Protein AF-A0A530Y3J2-F1 (afdb_monomer_lite)

Sequence (51 aa):
AGAYGLFHKGRDYRSEVAESAQRWSFDLVEHASATDAHGVILELSDLRQLT

Foldseek 3Di:
DADKDKDKDFQPCVVVVVVVVVFWDWDWDWAQDPVDNGIIIIITPPIDTDD

Structure (mmCIF, N/CA/C/O backbone):
data_AF-A0A530Y3J2-F1
#
_entry.id   AF-A0A530Y3J2-F1
#
loop_
_atom_site.group_PDB
_atom_site.id
_atom_site.type_symbol
_atom_site.label_atom_id
_atom_site.label_alt_id
_atom_site.label_comp_id
_atom_site.label_asym_id
_atom_site.label_entity_id
_atom_site.label_seq_id
_atom_site.pdbx_PDB_ins_code
_atom_site.Cartn_x
_atom_site.Cartn_y
_atom_site.Cartn_z
_atom_site.occupancy
_atom_site.B_iso_or_equiv
_atom_site.auth_seq_id
_atom_site.auth_comp_id
_atom_site.auth_asym_id
_atom_site.auth_atom_id
_atom_site.pdbx_PDB_model_num
ATOM 1 N N . ALA A 1 1 ? -19.277 1.190 4.352 1.00 64.81 1 ALA A N 1
ATOM 2 C CA . ALA A 1 1 ? -18.376 1.009 3.202 1.00 64.81 1 ALA A CA 1
ATOM 3 C C . ALA A 1 1 ? -17.101 1.777 3.511 1.00 64.81 1 ALA A C 1
ATOM 5 O O . ALA A 1 1 ? -17.214 2.961 3.814 1.00 64.81 1 ALA A O 1
ATOM 6 N N . GLY A 1 2 ? -15.950 1.100 3.567 1.00 79.56 2 GLY A N 1
ATOM 7 C CA . GLY A 1 2 ? -14.650 1.758 3.739 1.00 79.56 2 GLY A CA 1
ATOM 8 C C . GLY A 1 2 ? -14.235 2.552 2.495 1.00 79.56 2 GLY A C 1
ATOM 9 O O . GLY A 1 2 ? -14.927 2.532 1.475 1.00 79.56 2 GLY A O 1
ATOM 10 N N . ALA A 1 3 ? -13.118 3.273 2.584 1.00 90.50 3 ALA A N 1
ATOM 11 C CA . ALA A 1 3 ? -12.586 4.049 1.462 1.00 90.50 3 ALA A CA 1
ATOM 12 C C . ALA A 1 3 ? -11.850 3.160 0.439 1.00 90.50 3 ALA A C 1
ATOM 14 O O . ALA A 1 3 ? -11.347 2.092 0.791 1.00 90.50 3 ALA A O 1
ATOM 15 N N . TYR A 1 4 ? -11.771 3.637 -0.808 1.00 94.94 4 TYR A N 1
ATOM 16 C CA . TYR A 1 4 ? -11.024 3.027 -1.913 1.00 94.94 4 TYR A CA 1
ATOM 17 C C . TYR A 1 4 ? -10.073 4.053 -2.542 1.00 94.94 4 TYR A C 1
ATOM 19 O O . TYR A 1 4 ? -10.453 5.216 -2.706 1.00 94.94 4 TYR A O 1
ATOM 27 N N . GLY A 1 5 ? -8.863 3.638 -2.922 1.00 95.44 5 GLY A N 1
ATOM 28 C CA . GLY A 1 5 ? -7.906 4.529 -3.577 1.00 95.44 5 GLY A CA 1
ATOM 29 C C . GLY A 1 5 ? -6.742 3.820 -4.264 1.00 95.44 5 GLY A C 1
ATOM 30 O O . GLY A 1 5 ? -6.326 2.740 -3.852 1.00 95.44 5 GLY A O 1
ATOM 31 N N . LEU A 1 6 ? -6.209 4.476 -5.300 1.00 96.56 6 LEU A N 1
ATOM 32 C CA . LEU A 1 6 ? -5.012 4.062 -6.031 1.00 96.56 6 LEU A CA 1
ATOM 33 C C . LEU A 1 6 ? -3.853 5.008 -5.711 1.00 96.56 6 LEU A C 1
ATOM 35 O O . LEU A 1 6 ? -3.998 6.227 -5.819 1.00 96.56 6 LEU A O 1
ATOM 39 N N . PHE A 1 7 ? -2.694 4.452 -5.367 1.00 95.62 7 PHE A N 1
ATOM 40 C CA . PHE A 1 7 ? -1.518 5.225 -4.970 1.00 95.62 7 PHE A CA 1
ATOM 41 C C . PHE A 1 7 ? -0.276 4.746 -5.715 1.00 95.62 7 PHE A C 1
ATOM 43 O O . PHE A 1 7 ? 0.159 3.611 -5.538 1.00 95.62 7 PHE A O 1
ATOM 50 N N . HIS A 1 8 ? 0.334 5.624 -6.514 1.00 96.31 8 HIS A N 1
ATOM 51 C CA . HIS A 1 8 ? 1.649 5.352 -7.090 1.00 96.31 8 HIS A CA 1
ATOM 52 C C . HIS A 1 8 ? 2.727 5.492 -6.020 1.00 96.31 8 HIS A C 1
ATOM 54 O O . HIS A 1 8 ? 2.788 6.505 -5.316 1.00 96.31 8 HIS A O 1
ATOM 60 N N . LYS A 1 9 ? 3.569 4.469 -5.893 1.00 95.19 9 LYS A N 1
ATOM 61 C CA . LYS A 1 9 ? 4.603 4.381 -4.870 1.00 95.19 9 LYS A CA 1
ATOM 62 C C . LYS A 1 9 ? 5.924 3.890 -5.449 1.00 95.19 9 LYS A C 1
ATOM 64 O O . LYS A 1 9 ? 5.962 3.137 -6.419 1.00 95.19 9 LYS A O 1
ATOM 69 N N . GLY A 1 10 ? 7.010 4.334 -4.819 1.00 92.06 10 GLY A N 1
ATOM 70 C CA . GLY A 1 10 ? 8.356 3.848 -5.102 1.00 92.06 10 GLY A CA 1
ATOM 71 C C . GLY A 1 10 ? 8.660 2.525 -4.396 1.00 92.06 10 GLY A C 1
ATOM 72 O O . GLY A 1 10 ? 7.819 1.954 -3.709 1.00 92.06 10 GLY A O 1
ATOM 73 N N . ARG A 1 11 ? 9.910 2.079 -4.528 1.00 86.50 11 ARG A N 1
ATOM 74 C CA . ARG A 1 11 ? 10.436 0.769 -4.094 1.00 86.50 11 ARG A CA 1
ATOM 75 C C . ARG A 1 11 ? 10.209 0.430 -2.614 1.00 86.50 11 ARG A C 1
ATOM 77 O O . ARG A 1 11 ? 10.069 -0.738 -2.267 1.00 86.50 11 ARG A O 1
ATOM 84 N N . ASP A 1 12 ? 10.150 1.449 -1.761 1.00 91.19 12 ASP A N 1
ATOM 85 C CA . ASP A 1 12 ? 10.163 1.307 -0.299 1.00 91.19 12 ASP A CA 1
ATOM 86 C C . ASP A 1 12 ? 8.758 1.321 0.340 1.00 91.19 12 ASP A C 1
ATOM 88 O O . ASP A 1 12 ? 8.621 1.362 1.564 1.00 91.19 12 ASP A O 1
ATOM 92 N N . TYR A 1 13 ? 7.694 1.248 -0.470 1.00 94.06 13 TYR A N 1
ATOM 93 C CA . TYR A 1 13 ? 6.298 1.336 -0.011 1.00 94.06 13 TYR A CA 1
ATOM 94 C C . TYR A 1 13 ? 5.909 0.285 1.035 1.00 94.06 13 TYR A C 1
ATOM 96 O O . TYR A 1 13 ? 4.993 0.510 1.823 1.00 94.06 13 TYR A O 1
ATOM 104 N N . ARG A 1 14 ? 6.587 -0.872 1.061 1.00 94.38 14 ARG A N 1
ATOM 105 C CA . ARG A 1 14 ? 6.279 -1.960 2.001 1.00 94.38 14 ARG A CA 1
ATOM 106 C C . ARG A 1 14 ? 6.410 -1.506 3.455 1.00 94.38 14 ARG A C 1
ATOM 108 O O . ARG A 1 14 ? 5.595 -1.904 4.281 1.00 94.38 14 ARG A O 1
ATOM 115 N N . SER A 1 15 ? 7.381 -0.643 3.756 1.00 95.88 15 SER A N 1
ATOM 116 C CA . SER A 1 15 ? 7.553 -0.070 5.096 1.00 95.88 15 SER A CA 1
ATOM 117 C C . SER A 1 15 ? 6.397 0.863 5.464 1.00 95.88 15 SER A C 1
ATOM 119 O O . SER A 1 15 ? 5.887 0.795 6.578 1.00 95.88 15 SER A O 1
ATOM 121 N N . GLU A 1 16 ? 5.929 1.681 4.517 1.00 94.69 16 GLU A N 1
ATOM 122 C CA . GLU A 1 16 ? 4.781 2.579 4.717 1.00 94.69 16 GLU A CA 1
ATOM 123 C C . GLU A 1 16 ? 3.476 1.791 4.929 1.00 94.69 16 GLU A C 1
ATOM 125 O O . GLU A 1 16 ? 2.663 2.140 5.788 1.00 94.69 16 GLU A O 1
ATOM 130 N N . VAL A 1 17 ? 3.281 0.700 4.176 1.00 96.50 17 VAL A N 1
ATOM 131 C CA . VAL A 1 17 ? 2.152 -0.228 4.356 1.00 96.50 17 VAL A CA 1
ATOM 132 C C . VAL A 1 17 ? 2.215 -0.884 5.732 1.00 96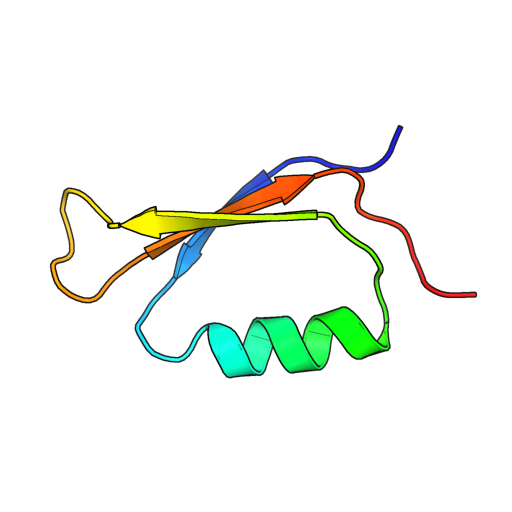.50 17 VAL A C 1
ATOM 134 O O . VAL A 1 17 ? 1.205 -0.916 6.432 1.00 96.50 17 VAL A O 1
ATOM 137 N N . ALA A 1 18 ? 3.391 -1.365 6.145 1.00 96.94 18 ALA A N 1
ATOM 138 C CA . ALA A 1 18 ? 3.575 -1.995 7.447 1.00 96.94 18 ALA A CA 1
ATOM 139 C C . ALA A 1 18 ? 3.311 -1.021 8.606 1.00 96.94 18 ALA A C 1
ATOM 141 O O . ALA A 1 18 ? 2.719 -1.412 9.608 1.00 96.94 18 ALA A O 1
ATOM 142 N N . GLU A 1 19 ? 3.707 0.248 8.475 1.00 96.62 19 GLU A N 1
ATOM 143 C CA . GLU A 1 19 ? 3.360 1.285 9.452 1.00 96.62 19 GLU A CA 1
ATOM 144 C C . GLU A 1 19 ? 1.846 1.551 9.474 1.00 96.62 19 GLU A C 1
ATOM 146 O O . GLU A 1 19 ? 1.225 1.584 10.537 1.00 96.62 19 GLU A O 1
ATOM 151 N N . SER A 1 20 ? 1.229 1.691 8.299 1.00 95.94 20 SER A N 1
ATOM 152 C CA . SER A 1 20 ? -0.203 1.992 8.167 1.00 95.94 20 SER A CA 1
ATOM 153 C C . SER A 1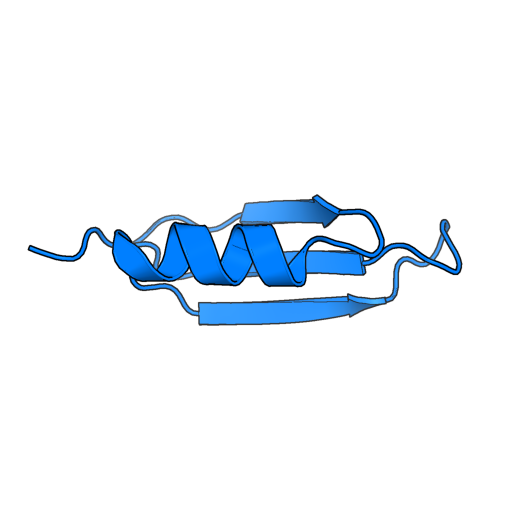 20 ? -1.083 0.877 8.739 1.00 95.94 20 SER A C 1
ATOM 155 O O . SER A 1 20 ? -2.076 1.158 9.415 1.00 95.94 20 SER A O 1
ATOM 157 N N . ALA A 1 21 ? -0.677 -0.381 8.546 1.00 95.62 21 ALA A N 1
ATOM 158 C CA . ALA A 1 21 ? -1.357 -1.567 9.062 1.00 95.62 21 ALA A CA 1
ATOM 159 C C . ALA A 1 21 ? -1.385 -1.646 10.603 1.00 95.62 21 ALA A C 1
ATOM 161 O O . ALA A 1 21 ? -2.164 -2.411 11.162 1.00 95.62 21 ALA A O 1
ATOM 162 N N . GLN A 1 22 ? -0.584 -0.839 11.313 1.00 97.19 22 GLN A N 1
ATOM 163 C CA . GLN A 1 22 ? -0.649 -0.750 12.779 1.00 97.19 22 GLN A CA 1
ATOM 164 C C . GLN A 1 22 ? -1.879 0.021 13.274 1.00 97.19 22 GLN A C 1
ATOM 166 O O . GLN A 1 22 ? -2.277 -0.136 14.425 1.00 97.19 22 GLN A O 1
ATOM 171 N N . ARG A 1 23 ? -2.459 0.888 12.435 1.00 96.44 23 ARG A N 1
ATOM 172 C CA . ARG A 1 23 ? -3.578 1.778 12.802 1.00 96.44 23 ARG A CA 1
ATOM 173 C C . ARG A 1 23 ? -4.841 1.519 11.978 1.00 96.44 23 ARG A C 1
ATOM 175 O O . ARG A 1 23 ? -5.927 1.933 12.381 1.00 96.44 23 ARG A O 1
ATOM 182 N N . TRP A 1 24 ? -4.709 0.850 10.835 1.00 95.75 24 TRP A N 1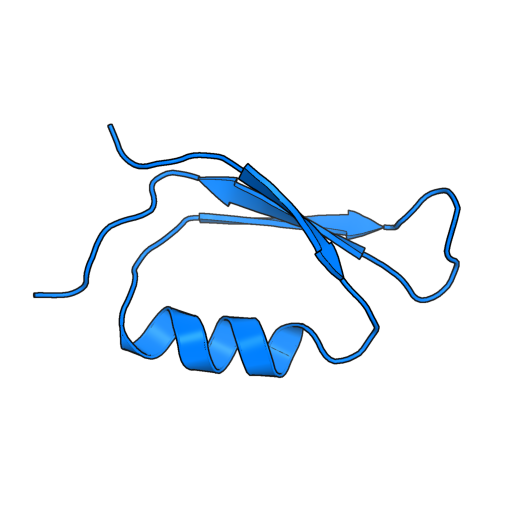
ATOM 183 C CA . TRP A 1 24 ? -5.787 0.655 9.871 1.00 95.75 24 TRP A CA 1
ATOM 184 C C . TRP A 1 24 ? -5.854 -0.790 9.378 1.00 95.75 24 TRP A C 1
ATOM 186 O O . TRP A 1 24 ? -4.832 -1.444 9.197 1.00 95.75 24 TRP A O 1
ATOM 196 N N . SER A 1 25 ? -7.070 -1.255 9.112 1.00 95.62 25 SER A N 1
ATOM 197 C CA . SER A 1 25 ? -7.367 -2.476 8.365 1.00 95.62 25 SER A CA 1
ATOM 198 C C . SER A 1 25 ? -7.827 -2.093 6.961 1.00 95.62 25 SER A C 1
ATOM 200 O O . SER A 1 25 ? -8.600 -1.147 6.808 1.00 95.62 25 SER A O 1
ATOM 202 N N . PHE A 1 26 ? -7.314 -2.782 5.946 1.00 96.81 26 PHE A N 1
ATOM 203 C CA . PHE A 1 26 ? -7.639 -2.574 4.537 1.00 96.81 26 PHE A CA 1
ATOM 204 C C . PHE A 1 26 ? -7.220 -3.800 3.723 1.00 96.81 26 PHE A C 1
ATOM 206 O O . PHE A 1 26 ? -6.297 -4.521 4.111 1.00 96.81 26 PHE A O 1
ATOM 213 N N . ASP A 1 27 ? -7.857 -3.986 2.574 1.00 97.12 27 ASP A N 1
ATOM 214 C CA . ASP A 1 27 ? -7.371 -4.883 1.530 1.00 97.12 27 ASP A CA 1
ATOM 215 C C . ASP A 1 27 ? -6.318 -4.161 0.680 1.00 97.12 27 ASP A C 1
ATOM 217 O O . ASP A 1 27 ? -6.395 -2.942 0.496 1.00 97.12 27 ASP A O 1
ATOM 221 N N . LEU A 1 28 ? -5.343 -4.906 0.153 1.00 97.31 28 LEU A N 1
ATOM 222 C CA . LEU A 1 28 ? -4.248 -4.373 -0.658 1.00 97.31 28 LEU A CA 1
ATOM 223 C C . LEU A 1 28 ? -3.990 -5.253 -1.885 1.00 97.31 28 LEU A C 1
ATOM 225 O O . LEU A 1 28 ? -3.709 -6.444 -1.746 1.00 97.31 28 LEU A O 1
ATOM 229 N N . VAL A 1 29 ? -3.996 -4.642 -3.069 1.00 97.62 29 VAL A N 1
ATOM 230 C CA . VAL A 1 29 ? -3.508 -5.243 -4.318 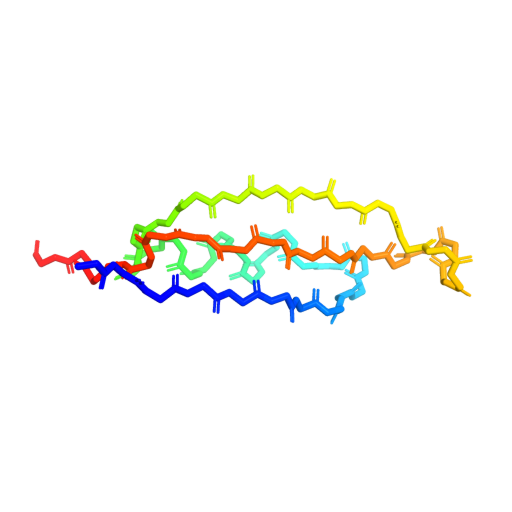1.00 97.62 29 VAL A CA 1
ATOM 231 C C . VAL A 1 29 ? -2.338 -4.418 -4.850 1.00 97.62 29 VAL A C 1
ATOM 233 O O . VAL A 1 29 ? -2.375 -3.188 -4.864 1.00 97.62 29 VAL A O 1
ATOM 236 N N . GLU A 1 30 ? -1.276 -5.101 -5.272 1.00 96.75 30 GLU A N 1
ATOM 237 C CA . GLU A 1 30 ? -0.079 -4.489 -5.850 1.00 96.75 30 GLU A CA 1
ATOM 238 C C . GLU A 1 30 ? -0.089 -4.675 -7.369 1.00 96.75 30 GLU A C 1
ATOM 240 O O . GLU A 1 30 ? -0.107 -5.803 -7.863 1.00 96.75 30 GLU A O 1
ATOM 245 N N . HIS A 1 31 ? -0.019 -3.574 -8.113 1.00 96.00 31 HIS A N 1
ATOM 246 C CA . HIS A 1 31 ? 0.136 -3.590 -9.565 1.00 96.00 31 HIS A CA 1
ATOM 247 C C . HIS A 1 31 ? 1.514 -3.056 -9.942 1.00 96.00 31 HIS A C 1
ATOM 249 O O . HIS A 1 31 ? 1.958 -2.037 -9.411 1.00 96.00 31 HIS A O 1
ATOM 255 N N . ALA A 1 32 ? 2.194 -3.701 -10.889 1.00 93.81 32 ALA A N 1
ATOM 256 C CA . ALA A 1 32 ? 3.417 -3.140 -11.456 1.00 93.81 32 ALA A CA 1
ATOM 257 C C . ALA A 1 32 ? 3.101 -1.827 -12.189 1.00 93.81 32 ALA A C 1
ATOM 259 O O . ALA A 1 32 ? 2.106 -1.737 -12.915 1.00 93.81 32 ALA A O 1
ATOM 260 N N . SER A 1 33 ? 3.939 -0.805 -12.017 1.00 90.38 33 SER A N 1
ATOM 261 C CA . SER A 1 33 ? 3.779 0.436 -12.773 1.00 90.38 33 SER A CA 1
ATOM 262 C C . SER A 1 33 ? 4.148 0.210 -14.241 1.00 90.38 33 SER A C 1
ATOM 264 O O . SER A 1 33 ? 5.194 -0.348 -14.563 1.00 90.38 33 SER A O 1
ATOM 266 N N . ALA A 1 34 ? 3.283 0.661 -15.151 1.00 90.06 34 ALA A N 1
ATOM 267 C CA . ALA A 1 34 ? 3.533 0.568 -16.590 1.00 90.06 34 ALA A CA 1
ATOM 268 C C . ALA A 1 34 ? 4.596 1.573 -17.074 1.00 90.06 34 ALA A C 1
ATOM 270 O O . ALA A 1 34 ? 5.189 1.382 -18.133 1.00 90.06 34 ALA A O 1
ATOM 271 N N . THR A 1 35 ? 4.817 2.654 -16.319 1.00 90.31 35 THR A N 1
ATOM 272 C CA . THR A 1 35 ? 5.699 3.770 -16.703 1.00 90.31 35 THR A CA 1
ATOM 273 C C . THR A 1 35 ? 6.964 3.868 -15.857 1.00 90.31 35 THR A C 1
ATOM 275 O O . THR A 1 35 ? 7.938 4.466 -16.305 1.00 90.31 35 THR A O 1
ATOM 278 N N . ASP A 1 36 ? 6.967 3.301 -14.649 1.00 89.19 36 ASP A N 1
ATOM 279 C CA . ASP A 1 36 ? 8.137 3.240 -13.771 1.00 89.19 36 ASP A CA 1
ATOM 280 C C . ASP A 1 36 ? 8.518 1.777 -13.523 1.00 89.19 36 ASP A C 1
ATOM 282 O O . ASP A 1 36 ? 7.833 1.063 -12.798 1.00 89.19 36 ASP A O 1
ATOM 286 N N . ALA A 1 37 ? 9.641 1.333 -14.092 1.00 88.75 37 ALA A N 1
ATOM 287 C CA . ALA A 1 37 ? 10.119 -0.047 -13.963 1.00 88.75 37 ALA A CA 1
ATOM 288 C C . ALA A 1 37 ? 10.408 -0.474 -12.510 1.00 88.75 37 ALA A C 1
ATOM 290 O O . ALA A 1 37 ? 10.556 -1.664 -12.232 1.00 88.75 37 ALA A O 1
ATOM 291 N N . HIS A 1 38 ? 10.513 0.484 -11.587 1.00 89.25 38 HIS A N 1
ATOM 292 C CA . HIS A 1 38 ? 10.744 0.240 -10.168 1.00 89.25 38 HIS A CA 1
ATOM 293 C C . HIS A 1 38 ? 9.579 0.699 -9.280 1.00 89.25 38 HIS A C 1
ATOM 295 O O . HIS A 1 38 ? 9.693 0.635 -8.053 1.00 89.25 38 HIS A O 1
ATOM 301 N N . GLY A 1 39 ? 8.493 1.178 -9.885 1.00 92.00 39 GLY A N 1
ATOM 302 C CA . GLY A 1 39 ? 7.312 1.678 -9.197 1.00 92.00 39 GLY A CA 1
ATOM 303 C C . GLY A 1 39 ? 6.195 0.642 -9.132 1.00 92.00 39 GLY A C 1
ATOM 304 O O . GLY A 1 39 ? 6.114 -0.289 -9.937 1.00 92.00 39 GLY A O 1
ATOM 305 N N . VAL A 1 40 ? 5.287 0.843 -8.183 1.00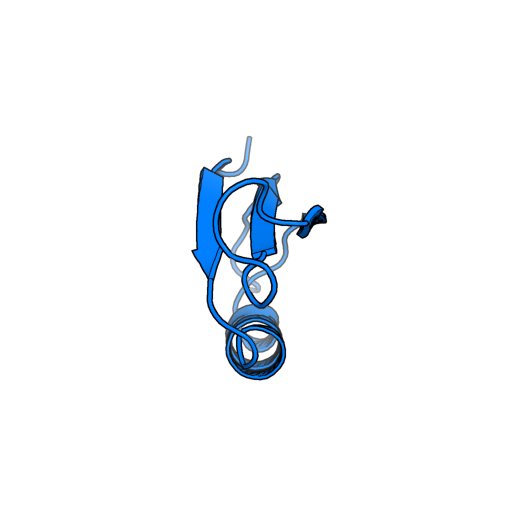 95.75 40 VAL A N 1
ATOM 306 C CA . VAL A 1 40 ? 4.047 0.071 -8.050 1.00 95.75 40 VAL A CA 1
ATOM 307 C C . VAL A 1 40 ? 2.853 1.011 -7.928 1.00 95.75 40 VAL A C 1
ATOM 309 O O . VAL A 1 40 ? 2.979 2.150 -7.474 1.00 95.75 40 VAL A O 1
ATOM 312 N N . ILE A 1 41 ? 1.679 0.530 -8.314 1.00 96.94 41 ILE A N 1
ATOM 313 C CA . ILE A 1 41 ? 0.399 1.137 -7.962 1.00 96.94 41 ILE A CA 1
ATOM 314 C C . ILE A 1 41 ? -0.223 0.262 -6.880 1.00 96.94 41 ILE A C 1
ATOM 316 O O . ILE A 1 41 ? -0.461 -0.925 -7.099 1.00 96.94 41 ILE A O 1
ATOM 320 N N . LEU A 1 42 ? -0.478 0.849 -5.717 1.00 97.50 42 LEU A N 1
ATOM 321 C CA . LEU A 1 42 ? -1.212 0.199 -4.641 1.00 97.50 42 LEU A CA 1
ATOM 322 C C . LEU A 1 42 ? -2.692 0.500 -4.792 1.00 97.50 42 LEU A C 1
ATOM 324 O O . LEU A 1 42 ? -3.078 1.667 -4.857 1.00 97.50 42 LEU A O 1
ATOM 328 N N . GLU A 1 43 ? -3.504 -0.542 -4.810 1.00 97.94 43 GLU A N 1
ATOM 329 C CA . GLU A 1 43 ? -4.954 -0.461 -4.738 1.00 97.94 43 GLU A CA 1
ATOM 330 C C . GLU A 1 43 ? -5.402 -0.858 -3.340 1.00 97.94 43 GLU A 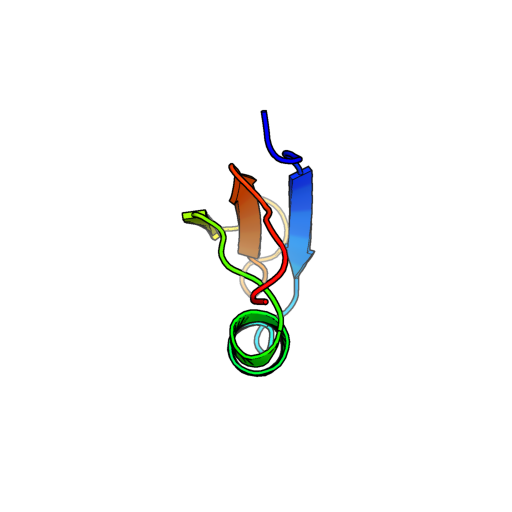C 1
ATOM 332 O O . GLU A 1 43 ? -5.173 -1.986 -2.904 1.00 97.94 43 GLU A O 1
ATOM 337 N N . LEU A 1 44 ? -5.996 0.096 -2.625 1.00 97.19 44 LEU A N 1
ATOM 338 C CA . LEU A 1 44 ? -6.514 -0.110 -1.280 1.00 97.19 44 LEU A CA 1
ATOM 339 C C . LEU A 1 44 ? -8.034 -0.094 -1.316 1.00 97.19 44 LEU A C 1
ATOM 341 O O . LEU A 1 44 ? -8.632 0.785 -1.942 1.00 97.19 44 LEU A O 1
ATOM 345 N N . SER A 1 45 ? -8.649 -1.018 -0.584 1.00 96.88 45 SER A N 1
ATOM 346 C CA . SER A 1 45 ? -10.098 -1.051 -0.400 1.00 96.88 45 SER A CA 1
ATOM 347 C C . SER A 1 45 ? -10.485 -1.402 1.037 1.00 96.88 45 SER A C 1
ATOM 349 O O . SER A 1 45 ? -9.649 -1.834 1.829 1.00 96.88 45 SER A O 1
ATOM 351 N N . ASP A 1 46 ? -11.744 -1.136 1.387 1.00 95.69 46 ASP A N 1
ATOM 352 C CA . ASP A 1 46 ? -12.319 -1.391 2.714 1.00 95.69 46 ASP A CA 1
ATOM 353 C C . ASP A 1 46 ? -11.519 -0.804 3.898 1.00 95.69 46 ASP A C 1
ATOM 355 O O . ASP A 1 46 ? -11.421 -1.395 4.974 1.00 95.69 46 ASP A O 1
ATOM 359 N N . LEU A 1 47 ? -10.961 0.399 3.714 1.00 94.50 47 LEU A N 1
ATOM 360 C CA . LEU A 1 47 ? -10.164 1.067 4.745 1.00 94.50 47 LEU A CA 1
ATOM 361 C C . LEU A 1 47 ? -10.995 1.384 6.003 1.00 94.50 47 LEU A C 1
ATOM 363 O O . LEU A 1 47 ? -11.997 2.105 5.932 1.00 94.50 47 LEU A O 1
ATOM 367 N N . ARG A 1 48 ? -10.537 0.892 7.161 1.00 93.38 48 ARG A N 1
ATOM 368 C CA . ARG A 1 48 ? -11.176 1.018 8.483 1.00 93.38 48 ARG A CA 1
ATOM 369 C C . ARG A 1 48 ? -10.132 1.258 9.579 1.00 93.38 48 ARG A C 1
ATOM 371 O O . ARG A 1 48 ? -9.040 0.705 9.514 1.00 93.38 48 ARG A O 1
ATOM 378 N N . GLN A 1 49 ? -10.451 2.061 10.596 1.00 94.19 49 GLN A N 1
ATOM 379 C CA . GLN A 1 49 ? -9.567 2.229 11.761 1.00 94.19 49 GLN A CA 1
ATOM 380 C C . GLN A 1 49 ? -9.616 0.992 12.662 1.00 94.19 49 GLN A C 1
ATOM 382 O O . GLN A 1 49 ? -10.695 0.454 12.915 1.00 94.19 49 GLN A O 1
ATOM 387 N N . LEU A 1 50 ? -8.457 0.568 13.166 1.00 92.12 50 LEU A N 1
ATOM 388 C CA . LEU A 1 50 ? -8.372 -0.417 14.241 1.00 92.12 50 LEU A CA 1
ATOM 389 C C . LEU A 1 50 ? -8.733 0.297 15.551 1.00 92.12 50 LEU A C 1
ATOM 391 O O . LEU A 1 50 ? -8.071 1.266 15.921 1.00 92.12 50 LEU A O 1
ATOM 395 N N . THR A 1 51 ? -9.831 -0.121 16.182 1.00 81.19 51 THR A N 1
ATOM 396 C CA . THR A 1 51 ? -10.309 0.420 17.470 1.00 81.19 51 THR A CA 1
ATOM 397 C C . THR A 1 51 ? -9.812 -0.443 18.617 1.00 81.19 51 THR A C 1
ATOM 399 O O . THR A 1 51 ? -9.778 -1.680 18.424 1.00 81.19 51 THR A O 1
#

Radius of gyration: 11.49 Å; chains: 1; bounding box: 29×11×34 Å

Secondary structure (DSSP, 8-state):
--EEEEEEE-TTHHHHHHHHTTTEEEEEEEEE-SS-TT-EEEEEEEEEE--

pLDDT: mean 93.39, std 5.6, range [64.81, 97.94]